Protein AF-A0A843EJ14-F1 (afdb_monomer)

Sequence (172 aa):
MLKVIIDAANVAHFHKEEGSKAKLKNITLAVKALEEEGHDFLIIADASLRHNIDDKETFVRLVNDGIIDEVPVGTIADHYILDLAYEEDAKVLSNDKFRDFMSEFPDINSIRIPFSIQDNELVMGKAKKPKKVKNLLQNICDETLNELERKRWVVYKGQETTKFTPLNVAKQ

Structure (mmCIF, N/CA/C/O backbone):
data_AF-A0A843EJ14-F1
#
_entry.id   AF-A0A843EJ14-F1
#
loop_
_atom_site.group_PDB
_atom_site.id
_atom_site.type_symbol
_atom_site.label_atom_id
_atom_site.label_alt_id
_atom_site.label_comp_id
_atom_site.label_asym_id
_atom_site.label_entity_id
_atom_site.label_seq_id
_atom_site.pdbx_PDB_ins_code
_atom_site.Cartn_x
_atom_site.Cartn_y
_atom_site.Cartn_z
_atom_site.occupancy
_atom_site.B_iso_or_equiv
_atom_site.auth_seq_id
_atom_site.auth_comp_id
_atom_site.auth_asym_id
_atom_site.auth_atom_id
_atom_site.pdbx_PDB_model_num
ATOM 1 N N . MET A 1 1 ? -6.322 -15.044 -7.392 1.00 77.69 1 MET A N 1
ATOM 2 C CA . MET A 1 1 ? -5.561 -14.820 -6.155 1.00 77.69 1 MET A CA 1
ATOM 3 C C . MET A 1 1 ? -4.415 -13.892 -6.500 1.00 77.69 1 MET A C 1
ATOM 5 O O . MET A 1 1 ? -3.704 -14.180 -7.457 1.00 77.69 1 MET A O 1
ATOM 9 N N . LEU A 1 2 ? -4.335 -12.743 -5.838 1.00 89.31 2 LEU A N 1
ATOM 10 C CA . LEU A 1 2 ? -3.263 -11.762 -6.006 1.00 89.31 2 LEU A CA 1
ATOM 11 C C . LEU A 1 2 ? -2.495 -11.676 -4.690 1.00 89.31 2 LEU A C 1
ATOM 13 O O . LEU A 1 2 ? -3.112 -11.842 -3.640 1.00 89.31 2 LEU A O 1
ATOM 17 N N . LYS A 1 3 ? -1.196 -11.381 -4.758 1.00 95.88 3 LYS A N 1
ATOM 18 C CA . LYS A 1 3 ? -0.413 -10.966 -3.595 1.00 95.88 3 LYS A CA 1
ATOM 19 C C . LYS A 1 3 ? -0.486 -9.447 -3.478 1.00 95.88 3 LYS A C 1
ATOM 21 O O . LYS A 1 3 ? -0.262 -8.744 -4.467 1.00 95.88 3 LYS A O 1
ATOM 26 N N . VAL A 1 4 ? -0.840 -8.938 -2.303 1.00 97.50 4 VAL A N 1
ATOM 27 C CA . VAL A 1 4 ? -1.055 -7.508 -2.065 1.00 97.50 4 VAL A CA 1
ATOM 28 C C . VAL A 1 4 ? -0.247 -7.036 -0.863 1.00 97.50 4 VAL A C 1
ATOM 30 O O . VAL A 1 4 ? -0.411 -7.516 0.249 1.00 97.50 4 VAL A O 1
ATOM 33 N N . ILE A 1 5 ? 0.608 -6.049 -1.071 1.00 98.00 5 ILE A N 1
ATOM 34 C CA . ILE A 1 5 ? 1.283 -5.324 -0.004 1.00 98.00 5 ILE A CA 1
ATOM 35 C C . ILE A 1 5 ? 0.379 -4.171 0.424 1.00 98.00 5 ILE A C 1
ATOM 37 O O . ILE A 1 5 ? 0.023 -3.307 -0.381 1.00 98.00 5 ILE A O 1
ATOM 41 N N . ILE A 1 6 ? -0.015 -4.167 1.691 1.00 98.12 6 ILE A N 1
ATOM 42 C CA . ILE A 1 6 ? -0.775 -3.087 2.306 1.00 98.12 6 ILE A CA 1
ATOM 43 C C . ILE A 1 6 ? 0.217 -2.042 2.805 1.00 98.12 6 ILE A C 1
ATOM 45 O O . ILE A 1 6 ? 0.995 -2.309 3.718 1.00 98.1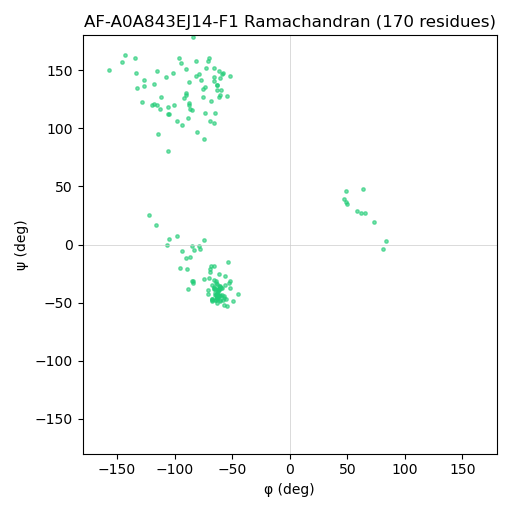2 6 ILE A O 1
ATOM 49 N N . ASP A 1 7 ? 0.147 -0.841 2.235 1.00 97.56 7 ASP A N 1
ATOM 50 C CA . ASP A 1 7 ? 0.827 0.341 2.759 1.00 97.56 7 ASP A CA 1
ATOM 51 C C . ASP A 1 7 ? 0.072 0.822 4.007 1.00 97.56 7 ASP A C 1
ATOM 53 O O . ASP A 1 7 ? -0.911 1.571 3.937 1.00 97.56 7 ASP A O 1
ATOM 57 N N . ALA A 1 8 ? 0.486 0.320 5.171 1.00 96.75 8 ALA A N 1
ATOM 58 C CA . ALA A 1 8 ? -0.234 0.522 6.421 1.00 96.75 8 ALA A CA 1
ATOM 59 C C . ALA A 1 8 ? -0.282 1.999 6.823 1.00 96.75 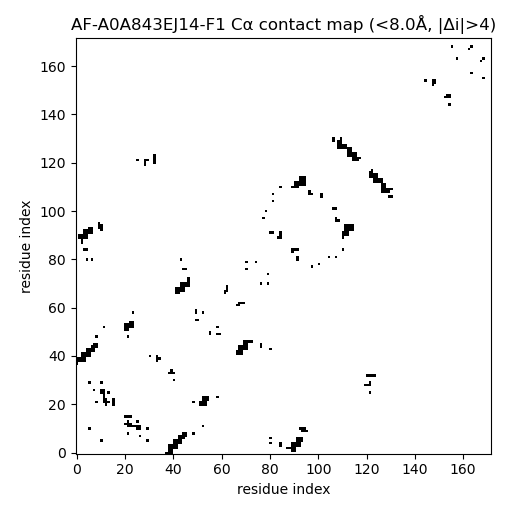8 ALA A C 1
ATOM 61 O O . ALA A 1 8 ? -1.286 2.445 7.380 1.00 96.75 8 ALA A O 1
ATOM 62 N N . ALA A 1 9 ? 0.767 2.770 6.520 1.00 94.69 9 ALA A N 1
ATOM 63 C CA . ALA A 1 9 ? 0.816 4.192 6.834 1.00 94.69 9 ALA A CA 1
ATOM 64 C C . ALA A 1 9 ? -0.207 4.970 5.995 1.00 94.69 9 ALA A C 1
ATOM 66 O O . ALA A 1 9 ? -1.006 5.731 6.551 1.00 94.69 9 ALA A O 1
ATOM 67 N N . ASN A 1 10 ? -0.256 4.733 4.681 1.00 95.69 10 ASN A N 1
ATOM 68 C CA . ASN A 1 10 ? -1.225 5.384 3.802 1.00 95.69 10 ASN A CA 1
ATOM 69 C C . ASN A 1 10 ? -2.670 4.983 4.129 1.00 95.69 10 ASN A C 1
ATOM 71 O O . ASN A 1 10 ? -3.550 5.843 4.229 1.00 95.69 10 ASN A O 1
ATOM 75 N N . VAL A 1 11 ? -2.910 3.690 4.368 1.00 96.88 11 VAL A N 1
ATOM 76 C CA . VAL A 1 11 ? -4.232 3.163 4.732 1.00 96.88 11 VAL A CA 1
ATOM 77 C C . VAL A 1 11 ? -4.704 3.716 6.078 1.00 96.88 11 VAL A C 1
ATOM 79 O O . VAL A 1 11 ? -5.824 4.228 6.185 1.00 96.88 11 VAL A O 1
ATOM 82 N N . ALA A 1 12 ? -3.856 3.693 7.108 1.00 95.81 12 ALA A N 1
ATOM 83 C CA . ALA A 1 12 ? -4.209 4.200 8.433 1.00 95.81 12 ALA A CA 1
ATOM 84 C C . ALA A 1 12 ? -4.444 5.718 8.443 1.00 95.81 12 ALA A C 1
ATOM 86 O O . ALA A 1 12 ? -5.262 6.212 9.222 1.00 95.81 12 ALA A O 1
ATOM 87 N N . HIS A 1 13 ? -3.761 6.472 7.580 1.00 94.25 13 HIS A N 1
ATOM 88 C CA . HIS A 1 13 ? -3.957 7.915 7.445 1.00 94.25 13 HIS A CA 1
ATOM 89 C C . HIS A 1 13 ? -5.130 8.310 6.535 1.00 94.25 13 HIS A C 1
ATOM 91 O O . HIS A 1 13 ? -5.462 9.495 6.458 1.00 94.25 13 HIS A O 1
ATOM 97 N N . PHE A 1 14 ? -5.803 7.363 5.882 1.00 93.38 14 PHE A N 1
ATOM 98 C CA . PHE A 1 14 ? -6.936 7.678 5.019 1.00 93.38 14 PHE A CA 1
ATOM 99 C C . PHE A 1 14 ? -8.113 8.300 5.792 1.00 93.38 14 PHE A C 1
ATOM 101 O O . PHE A 1 14 ? -8.527 7.794 6.838 1.00 93.38 14 PHE A O 1
ATOM 108 N N . HIS A 1 15 ? -8.668 9.400 5.263 1.00 84.31 15 HIS A N 1
ATOM 109 C CA . HIS A 1 15 ? -9.759 10.172 5.887 1.00 84.31 15 HIS A CA 1
ATOM 110 C C . HIS A 1 15 ? -9.499 10.534 7.364 1.00 84.31 15 HIS A C 1
ATOM 112 O O . HIS A 1 15 ? -10.418 10.556 8.194 1.00 84.31 15 HIS A O 1
ATOM 118 N N . LYS A 1 16 ? -8.237 10.795 7.721 1.00 79.19 16 LYS A N 1
ATOM 119 C CA . LYS A 1 16 ? -7.920 11.421 9.003 1.00 79.19 16 LYS A CA 1
ATOM 120 C C . LYS A 1 16 ? -8.179 12.927 8.933 1.00 79.19 16 LYS A C 1
ATOM 122 O O . LYS A 1 16 ? -7.982 13.539 7.883 1.00 79.19 16 LYS A O 1
ATOM 127 N N . GLU A 1 17 ? -8.599 13.513 10.048 1.00 75.12 17 GLU A N 1
ATOM 128 C CA . GLU A 1 17 ? -8.619 14.969 10.185 1.00 75.12 17 GLU A CA 1
ATOM 129 C C . GLU A 1 17 ? -7.177 15.471 10.333 1.00 75.12 17 GLU A C 1
ATOM 131 O O . GLU A 1 17 ? -6.285 14.750 10.794 1.00 75.12 17 GLU A O 1
ATOM 136 N N . GLU A 1 18 ? -6.914 16.704 9.909 1.00 72.12 18 GLU A N 1
ATOM 137 C CA . GLU A 1 18 ? -5.582 17.285 10.043 1.00 72.12 18 GLU A CA 1
ATOM 138 C C . GLU A 1 18 ? -5.191 17.363 11.529 1.00 72.12 18 GLU A C 1
ATOM 140 O O . GLU A 1 18 ? -5.949 17.843 12.367 1.00 72.12 18 GLU A O 1
ATOM 145 N N . GLY A 1 19 ? -4.025 16.810 11.875 1.00 70.38 19 GLY A N 1
ATOM 146 C CA . GLY A 1 19 ? -3.576 16.683 13.266 1.00 70.38 19 GLY A CA 1
ATOM 147 C C . GLY A 1 19 ? -4.156 15.494 14.047 1.00 70.38 19 GLY A C 1
ATOM 148 O O . GLY A 1 19 ? -3.718 15.257 15.173 1.00 70.38 19 GLY A O 1
ATOM 149 N N . SER A 1 20 ? -5.076 14.701 13.478 1.00 82.81 20 SER A N 1
ATOM 150 C CA . SER A 1 20 ? -5.577 13.494 14.143 1.00 82.81 20 SER A CA 1
ATOM 151 C C . SER A 1 20 ? -4.632 12.300 13.971 1.00 82.81 20 SER A C 1
ATOM 153 O O . SER A 1 20 ? -3.836 12.214 13.027 1.00 82.81 20 SER A O 1
ATOM 155 N N . LYS A 1 21 ? -4.749 11.333 14.885 1.00 89.31 21 LYS A N 1
ATOM 156 C CA . LYS A 1 21 ? -4.021 10.063 14.804 1.00 89.31 21 LYS A CA 1
ATOM 157 C C . LYS A 1 21 ? -4.483 9.231 13.600 1.00 89.31 21 LYS A C 1
ATOM 159 O O . LYS A 1 21 ? -5.620 9.362 13.141 1.00 89.31 21 LYS A O 1
ATOM 164 N N . ALA A 1 22 ? -3.581 8.398 13.090 1.00 93.81 22 ALA A N 1
ATOM 165 C CA . ALA A 1 22 ? -3.885 7.325 12.152 1.00 93.81 22 ALA A CA 1
ATOM 166 C C . ALA A 1 22 ? -4.851 6.327 12.803 1.00 93.81 22 ALA A C 1
ATOM 168 O O . ALA A 1 22 ? -4.816 6.152 14.021 1.00 93.81 22 ALA A O 1
ATOM 169 N N . LYS A 1 23 ? -5.701 5.685 12.003 1.00 95.12 23 LYS A N 1
ATOM 170 C CA . LYS A 1 23 ? -6.743 4.779 12.490 1.00 95.12 23 LYS A CA 1
ATOM 171 C C . LYS A 1 23 ? -6.356 3.337 12.207 1.00 95.12 23 LYS A C 1
ATOM 173 O O . LYS A 1 23 ? -6.390 2.917 11.049 1.00 95.12 23 LYS A O 1
ATOM 178 N N . LEU A 1 24 ? -6.073 2.559 13.252 1.00 95.56 24 LEU A N 1
ATOM 179 C CA . LEU A 1 24 ? -5.817 1.119 13.125 1.00 95.56 24 LEU A CA 1
ATOM 180 C C . LEU A 1 24 ? -6.986 0.400 12.440 1.00 95.56 24 LEU A C 1
ATOM 182 O O . LEU A 1 24 ? -6.786 -0.487 11.614 1.00 95.56 24 LEU A O 1
ATOM 186 N N . LYS A 1 25 ? -8.212 0.864 12.707 1.00 96.06 25 LYS A N 1
ATOM 187 C CA . LYS A 1 25 ? -9.438 0.360 12.082 1.00 96.06 25 LYS A CA 1
ATOM 188 C C . LYS A 1 25 ? -9.364 0.324 10.552 1.00 96.06 25 LYS A C 1
ATOM 190 O O . LYS A 1 25 ? -9.877 -0.615 9.957 1.00 96.06 25 LYS A O 1
ATOM 195 N N . ASN A 1 26 ? -8.727 1.304 9.908 1.00 96.69 26 ASN A N 1
ATOM 196 C CA . ASN A 1 26 ? -8.620 1.320 8.448 1.00 96.69 26 ASN A CA 1
ATOM 197 C C . ASN A 1 26 ? -7.761 0.157 7.927 1.00 96.69 26 ASN A C 1
ATOM 199 O O . ASN A 1 26 ? -8.092 -0.417 6.894 1.00 96.69 26 ASN A O 1
ATOM 203 N N . ILE A 1 27 ? -6.698 -0.217 8.651 1.00 97.06 27 ILE A N 1
ATOM 204 C CA . ILE A 1 27 ? -5.866 -1.383 8.314 1.00 97.06 27 ILE A CA 1
ATOM 205 C C . ILE A 1 27 ? -6.712 -2.655 8.429 1.00 97.06 27 ILE A C 1
ATOM 207 O O . ILE A 1 27 ? -6.703 -3.484 7.526 1.00 97.06 27 ILE A O 1
ATOM 211 N N . THR A 1 28 ? -7.519 -2.780 9.485 1.00 96.94 28 THR A N 1
ATOM 212 C CA . THR A 1 28 ? -8.442 -3.915 9.648 1.00 96.94 28 THR A CA 1
ATOM 213 C C . THR A 1 28 ? -9.472 -3.996 8.519 1.00 96.94 28 THR A C 1
ATOM 215 O O . THR A 1 28 ? -9.789 -5.089 8.061 1.00 96.94 28 THR A O 1
ATOM 218 N N . LEU A 1 29 ? -9.981 -2.857 8.036 1.00 97.69 29 LEU A N 1
ATOM 219 C CA . LEU A 1 29 ? -10.886 -2.832 6.882 1.00 97.69 29 LEU A CA 1
ATOM 220 C C . LEU A 1 29 ? -10.190 -3.282 5.592 1.00 97.69 29 LEU A C 1
ATOM 222 O O . LEU A 1 29 ? -10.810 -3.978 4.794 1.00 97.69 29 LEU A O 1
ATOM 226 N N . ALA A 1 30 ? -8.917 -2.921 5.401 1.00 97.50 30 ALA A N 1
ATOM 227 C CA . ALA A 1 30 ? -8.123 -3.397 4.269 1.00 97.50 30 ALA A CA 1
ATOM 228 C C . ALA A 1 30 ? -7.929 -4.917 4.303 1.00 97.50 30 ALA A C 1
ATOM 230 O O . ALA A 1 30 ? -8.152 -5.580 3.294 1.00 97.50 30 ALA A O 1
ATOM 231 N N . VAL A 1 31 ? -7.568 -5.457 5.471 1.00 97.44 31 VAL A N 1
ATOM 232 C CA . VAL A 1 31 ? -7.429 -6.903 5.692 1.00 97.44 31 VAL A CA 1
ATOM 233 C C . VAL A 1 31 ? -8.734 -7.621 5.370 1.00 97.44 31 VAL A C 1
ATOM 235 O O . VAL A 1 31 ? -8.738 -8.513 4.531 1.00 97.44 31 VAL A O 1
ATOM 238 N N . LYS A 1 32 ? -9.854 -7.165 5.946 1.00 97.25 32 LYS A N 1
ATOM 239 C CA . LYS A 1 32 ? -11.175 -7.756 5.702 1.00 97.25 32 LYS A CA 1
ATOM 240 C C . LYS A 1 32 ? -11.513 -7.792 4.204 1.00 97.25 32 LYS A C 1
ATOM 242 O O . LYS A 1 32 ? -11.925 -8.830 3.703 1.00 97.25 32 LYS A O 1
ATOM 247 N N . ALA A 1 33 ? -11.305 -6.685 3.489 1.00 96.88 33 ALA A N 1
ATOM 248 C CA . ALA A 1 33 ? -11.591 -6.610 2.055 1.00 96.88 33 ALA A CA 1
ATOM 249 C C . ALA A 1 33 ? -10.732 -7.589 1.231 1.00 96.88 33 ALA A C 1
ATOM 251 O O . ALA A 1 33 ? -11.227 -8.225 0.304 1.00 96.88 33 ALA A O 1
ATOM 252 N N . LEU A 1 34 ? -9.450 -7.739 1.576 1.00 96.44 34 LEU A N 1
ATOM 253 C CA . LEU A 1 34 ? -8.546 -8.670 0.894 1.00 96.44 34 LEU A CA 1
ATOM 254 C C . LEU A 1 34 ? -8.880 -10.135 1.200 1.00 96.44 34 LEU A C 1
ATOM 256 O O . LEU A 1 34 ? -8.842 -10.965 0.292 1.00 96.44 34 LEU A O 1
ATOM 260 N N . GLU A 1 35 ? -9.255 -10.449 2.442 1.00 96.06 35 GLU A N 1
ATOM 261 C CA . GLU A 1 35 ? -9.714 -11.784 2.840 1.00 96.06 35 GLU A CA 1
ATOM 262 C C . GLU A 1 35 ? -11.013 -12.174 2.119 1.00 96.06 35 GLU A C 1
ATOM 264 O O . GLU A 1 35 ? -11.114 -13.280 1.587 1.00 96.06 35 GLU A O 1
ATOM 269 N N . GLU A 1 36 ? -11.988 -11.262 2.041 1.00 95.31 36 GLU A N 1
ATOM 270 C CA . GLU A 1 36 ? -13.270 -11.489 1.356 1.00 95.31 36 GLU A CA 1
ATOM 271 C C . GLU A 1 36 ? -13.103 -11.720 -0.155 1.00 95.31 36 GLU A C 1
ATOM 273 O O . GLU A 1 36 ? -13.827 -12.525 -0.745 1.00 95.31 36 GLU A O 1
ATOM 278 N N . GLU A 1 37 ? -12.119 -11.072 -0.785 1.00 93.56 37 GLU A N 1
ATOM 279 C CA . GLU A 1 37 ? -11.768 -11.282 -2.197 1.00 93.56 37 GLU A CA 1
ATOM 280 C C . GLU A 1 37 ? -10.801 -12.466 -2.427 1.00 93.56 37 GLU A C 1
ATOM 282 O O . GLU A 1 37 ? -10.461 -12.791 -3.574 1.00 93.56 37 GLU A O 1
ATOM 287 N N . GLY A 1 38 ? -10.367 -13.147 -1.360 1.00 95.56 38 GLY A N 1
ATOM 288 C CA . GLY A 1 38 ? -9.460 -14.294 -1.425 1.00 95.56 38 GLY A CA 1
ATOM 289 C C . GLY A 1 38 ? -8.087 -13.919 -1.987 1.00 95.56 38 GLY A C 1
ATOM 290 O O . GLY A 1 38 ? -7.605 -14.533 -2.947 1.00 95.56 38 GLY A O 1
ATOM 291 N N . HIS A 1 39 ? -7.503 -12.835 -1.481 1.00 95.12 39 HIS A N 1
ATOM 292 C CA . HIS A 1 39 ? -6.166 -12.362 -1.836 1.00 95.12 39 HIS A CA 1
ATOM 293 C C . HIS A 1 39 ? -5.181 -12.614 -0.694 1.00 95.12 39 HIS A C 1
ATOM 295 O O . HIS A 1 39 ? -5.530 -12.476 0.475 1.00 95.12 39 HIS A O 1
ATOM 301 N N . ASP A 1 40 ? -3.941 -12.946 -1.049 1.00 96.06 40 ASP A N 1
ATOM 302 C CA . ASP A 1 40 ? -2.846 -13.033 -0.087 1.00 96.06 40 ASP A CA 1
ATOM 303 C C . ASP A 1 40 ? -2.306 -11.630 0.165 1.00 96.06 40 ASP A C 1
ATOM 305 O O . ASP A 1 40 ? -2.234 -10.813 -0.761 1.00 96.06 40 ASP A O 1
ATOM 309 N N . PHE A 1 41 ? -1.884 -11.335 1.393 1.00 97.12 41 PHE A N 1
ATOM 310 C CA . PHE A 1 41 ? -1.377 -10.008 1.706 1.00 97.12 41 PHE A CA 1
ATOM 311 C C . PHE A 1 41 ? -0.254 -9.983 2.738 1.00 97.12 41 PHE A C 1
ATOM 313 O O . PHE A 1 41 ? -0.096 -10.892 3.547 1.00 97.12 41 PHE A O 1
ATOM 320 N N . LEU A 1 42 ? 0.521 -8.902 2.679 1.00 97.12 42 LEU A N 1
ATOM 321 C CA . LEU A 1 42 ? 1.553 -8.523 3.641 1.00 97.12 42 LEU A CA 1
ATOM 322 C C . LEU A 1 42 ? 1.266 -7.099 4.102 1.00 97.12 42 LEU A C 1
ATOM 324 O O . LEU A 1 42 ? 0.942 -6.243 3.279 1.00 97.12 42 LEU A O 1
ATOM 328 N N . ILE A 1 43 ? 1.376 -6.831 5.399 1.00 97.88 43 ILE A N 1
ATOM 329 C CA . ILE A 1 43 ? 1.120 -5.501 5.953 1.00 97.88 43 ILE A CA 1
ATOM 330 C C . ILE A 1 43 ? 2.457 -4.857 6.282 1.00 97.88 43 ILE A C 1
ATOM 332 O O . ILE A 1 43 ? 3.135 -5.309 7.198 1.00 97.88 43 ILE A O 1
ATOM 336 N N . ILE A 1 44 ? 2.815 -3.799 5.554 1.00 97.75 44 ILE A N 1
ATOM 337 C CA . ILE A 1 44 ? 4.085 -3.095 5.739 1.00 97.75 44 ILE A CA 1
ATOM 338 C C . ILE A 1 44 ? 3.818 -1.706 6.311 1.00 97.75 44 ILE A C 1
ATOM 340 O O . ILE A 1 44 ? 3.030 -0.933 5.761 1.00 97.75 44 ILE A O 1
ATOM 344 N N . ALA A 1 45 ? 4.476 -1.380 7.420 1.00 95.62 45 ALA A N 1
ATOM 345 C CA . ALA A 1 45 ? 4.340 -0.106 8.108 1.00 95.62 45 ALA A CA 1
ATOM 346 C C . ALA A 1 45 ? 5.653 0.682 8.144 1.00 95.62 45 ALA A C 1
ATOM 348 O O . ALA A 1 45 ? 6.718 0.153 8.461 1.00 95.62 45 ALA A O 1
ATOM 349 N N . ASP A 1 46 ? 5.557 1.990 7.908 1.00 93.75 46 ASP A N 1
ATOM 350 C CA . ASP A 1 46 ? 6.621 2.926 8.265 1.00 93.75 46 ASP A CA 1
ATOM 351 C C . ASP A 1 46 ? 6.819 2.924 9.795 1.00 93.75 46 ASP A C 1
ATOM 353 O O . ASP A 1 46 ? 5.845 2.961 10.556 1.00 93.75 46 ASP A O 1
ATOM 357 N N . ALA A 1 47 ? 8.072 2.923 10.259 1.00 88.12 47 ALA A N 1
ATOM 358 C CA . ALA A 1 47 ? 8.409 2.910 11.686 1.00 88.12 47 ALA A CA 1
ATOM 359 C C . ALA A 1 47 ? 7.779 4.080 12.479 1.00 88.12 47 ALA A C 1
ATOM 361 O O . ALA A 1 47 ? 7.497 3.969 13.676 1.00 88.12 47 ALA A O 1
ATOM 362 N N . SER A 1 48 ? 7.516 5.211 11.821 1.00 89.94 48 SER A N 1
ATOM 363 C CA . SER A 1 48 ? 6.860 6.379 12.411 1.00 89.94 48 SER A CA 1
ATOM 364 C C . SER A 1 48 ? 5.377 6.153 12.729 1.00 89.94 48 SER A C 1
ATOM 366 O O . SER A 1 48 ? 4.845 6.809 13.635 1.00 89.94 48 SER A O 1
ATOM 368 N N . LEU A 1 49 ? 4.705 5.203 12.062 1.00 91.94 49 LEU A N 1
ATOM 369 C CA . LEU A 1 49 ? 3.278 4.925 12.259 1.00 91.94 49 LEU A CA 1
ATOM 370 C C . LEU A 1 49 ? 2.977 4.522 13.707 1.00 91.94 49 LEU A C 1
ATOM 372 O O . LEU A 1 49 ? 1.988 4.978 14.287 1.00 91.94 49 LEU A O 1
ATOM 376 N N . ARG A 1 50 ? 3.889 3.769 14.333 1.00 91.44 50 ARG A N 1
ATOM 377 C CA . ARG A 1 50 ? 3.825 3.343 15.741 1.00 91.44 50 ARG A CA 1
ATOM 378 C C . ARG A 1 50 ? 3.588 4.498 16.720 1.00 91.44 50 ARG A C 1
ATOM 380 O O . ARG A 1 50 ? 2.996 4.309 17.784 1.00 91.44 50 ARG A O 1
ATOM 387 N N . HIS A 1 51 ? 4.083 5.692 16.404 1.00 89.50 51 HIS A N 1
ATOM 388 C CA . HIS A 1 51 ? 3.967 6.865 17.271 1.00 89.50 51 HIS A CA 1
ATOM 389 C C . HIS A 1 51 ? 2.689 7.670 17.024 1.00 89.50 51 HIS A C 1
ATOM 391 O O . HIS A 1 51 ? 2.241 8.387 17.919 1.00 89.50 51 HIS A O 1
ATOM 397 N N . ASN A 1 52 ? 2.088 7.519 15.845 1.00 90.75 52 ASN A N 1
ATOM 398 C CA . ASN A 1 52 ? 1.017 8.375 15.346 1.00 90.75 52 ASN A CA 1
ATOM 399 C C . ASN A 1 52 ? -0.315 7.639 15.143 1.00 90.75 52 ASN A C 1
ATOM 401 O O . ASN A 1 52 ? -1.192 8.173 14.468 1.00 90.75 52 ASN A O 1
ATOM 4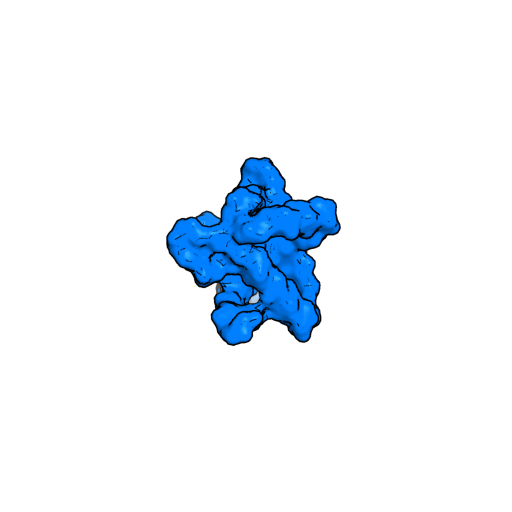05 N N . ILE A 1 53 ? -0.491 6.453 15.729 1.00 94.50 53 ILE A N 1
ATOM 406 C CA . ILE A 1 53 ? -1.709 5.636 15.627 1.00 94.50 53 ILE A CA 1
ATOM 407 C C . ILE A 1 53 ? -2.604 5.746 16.875 1.00 94.50 53 ILE A C 1
ATOM 409 O O . ILE A 1 53 ? -2.121 5.987 17.988 1.00 94.50 53 ILE A O 1
ATOM 413 N N . ASP A 1 54 ? -3.920 5.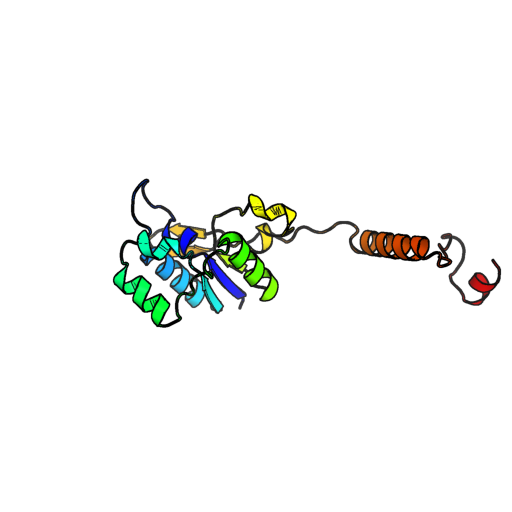638 16.681 1.00 94.44 54 ASP A N 1
ATOM 414 C CA . ASP A 1 54 ? -4.955 5.756 17.714 1.00 94.44 54 ASP A CA 1
ATOM 415 C C . ASP A 1 54 ? -4.863 4.659 18.781 1.00 94.44 54 ASP A C 1
ATOM 417 O O . ASP A 1 54 ? -4.781 4.986 19.967 1.00 94.44 54 ASP A O 1
ATOM 421 N N . ASP A 1 55 ? -4.784 3.398 18.359 1.00 94.44 55 ASP A N 1
ATOM 422 C CA . ASP A 1 55 ? -4.596 2.223 19.213 1.00 94.44 55 ASP A CA 1
ATOM 423 C C . ASP A 1 55 ? -3.164 1.676 19.099 1.00 94.44 55 ASP A C 1
ATOM 425 O O . ASP A 1 55 ? -2.858 0.724 18.374 1.00 94.44 55 ASP A O 1
ATOM 429 N N . LYS A 1 56 ? -2.255 2.326 19.829 1.00 95.31 56 LYS A N 1
ATOM 430 C CA . LYS A 1 56 ? -0.830 1.979 19.838 1.00 95.31 56 LYS A CA 1
ATOM 431 C C . LYS A 1 56 ? -0.556 0.602 20.439 1.00 95.31 56 LYS A C 1
ATOM 433 O O . LYS A 1 56 ? 0.352 -0.083 19.978 1.00 95.31 56 LYS A O 1
ATOM 438 N N . GLU A 1 57 ? -1.282 0.220 21.485 1.00 95.75 57 GLU A N 1
ATOM 439 C CA . GLU A 1 57 ? -1.026 -1.034 22.197 1.00 95.75 57 GLU A CA 1
ATOM 440 C C . GLU A 1 57 ? -1.344 -2.234 21.305 1.00 95.75 57 GLU A C 1
ATOM 442 O O . GLU A 1 57 ? -0.506 -3.123 21.146 1.00 95.75 57 GLU A O 1
ATOM 447 N N . THR A 1 58 ? -2.503 -2.211 20.641 1.00 95.88 58 THR A N 1
ATOM 448 C CA . THR A 1 58 ? -2.858 -3.246 19.669 1.00 95.88 58 THR A CA 1
ATOM 449 C C . THR A 1 58 ? -1.893 -3.247 18.488 1.00 95.88 58 THR A C 1
ATOM 451 O O . THR A 1 58 ? -1.441 -4.319 18.096 1.00 95.88 58 THR A O 1
ATOM 454 N N . PHE A 1 59 ? -1.518 -2.082 17.949 1.00 96.12 59 PHE A N 1
ATOM 455 C CA . PHE A 1 59 ? -0.560 -2.015 16.841 1.00 96.12 59 PHE A CA 1
ATOM 456 C C . PHE A 1 59 ? 0.789 -2.658 17.198 1.00 96.12 59 PHE A C 1
ATOM 458 O O . PHE A 1 59 ? 1.290 -3.490 16.450 1.00 96.12 59 PHE A O 1
ATOM 465 N N . VAL A 1 60 ? 1.357 -2.329 18.363 1.00 95.50 60 VAL A N 1
ATOM 466 C CA . VAL A 1 60 ? 2.633 -2.910 18.815 1.00 95.50 60 VAL A CA 1
ATOM 467 C C . VAL A 1 60 ? 2.522 -4.422 19.001 1.00 95.50 60 VAL A C 1
ATOM 469 O O . VAL A 1 60 ? 3.452 -5.140 18.647 1.00 95.50 60 VAL A O 1
ATOM 472 N N . ARG A 1 61 ? 1.391 -4.921 19.515 1.00 96.62 61 ARG A N 1
ATOM 473 C CA . ARG A 1 61 ? 1.144 -6.365 19.596 1.00 96.62 61 ARG A CA 1
ATOM 474 C C . ARG A 1 61 ? 1.149 -7.010 18.208 1.00 96.62 61 ARG A C 1
ATOM 476 O O . ARG A 1 61 ? 1.862 -7.981 18.021 1.00 96.62 61 ARG A O 1
ATOM 483 N N . LEU A 1 62 ? 0.442 -6.433 17.233 1.00 96.62 62 LEU A N 1
ATOM 484 C CA . LEU A 1 62 ? 0.409 -6.950 15.858 1.00 96.62 62 LEU A CA 1
ATOM 485 C C . LEU A 1 62 ? 1.797 -6.971 15.201 1.00 96.62 62 LEU A C 1
ATOM 487 O O . LEU A 1 62 ? 2.097 -7.898 14.455 1.00 96.62 62 LEU A O 1
ATOM 491 N N . VAL A 1 63 ? 2.647 -5.984 15.498 1.00 95.75 63 VAL A N 1
ATOM 492 C CA . VAL A 1 63 ? 4.043 -5.982 15.038 1.00 95.75 63 VAL A CA 1
ATOM 493 C C . VAL A 1 63 ? 4.850 -7.097 15.708 1.00 95.75 63 VAL A C 1
ATOM 495 O O . VAL A 1 63 ? 5.537 -7.855 15.034 1.00 95.75 63 VAL A O 1
ATOM 498 N N . ASN A 1 64 ? 4.742 -7.246 17.031 1.00 95.94 64 ASN A N 1
ATOM 499 C CA . ASN A 1 64 ? 5.459 -8.294 17.766 1.00 95.94 64 ASN A CA 1
ATOM 500 C C . ASN A 1 64 ? 5.017 -9.712 17.373 1.00 95.94 64 ASN A C 1
ATOM 502 O O . ASN A 1 64 ? 5.829 -10.633 17.406 1.00 95.94 64 ASN A O 1
ATOM 506 N N . ASP A 1 65 ? 3.748 -9.875 17.001 1.00 96.38 65 ASP A N 1
ATOM 507 C CA . ASP A 1 65 ? 3.178 -11.139 16.535 1.00 96.38 65 ASP A CA 1
ATOM 508 C C . ASP A 1 65 ? 3.550 -11.444 15.066 1.00 96.38 65 ASP A C 1
ATOM 510 O O . ASP A 1 65 ? 3.198 -12.507 14.557 1.00 96.38 65 ASP A O 1
ATOM 514 N N . GLY A 1 66 ? 4.253 -10.533 14.375 1.00 94.62 66 GLY A N 1
ATOM 515 C CA . GLY A 1 66 ? 4.653 -10.689 12.970 1.00 94.62 66 GLY A CA 1
ATOM 516 C C . GLY A 1 66 ? 3.501 -10.541 11.972 1.00 94.62 66 GLY A C 1
ATOM 517 O O . GLY A 1 66 ? 3.589 -11.030 10.851 1.00 94.62 66 GLY A O 1
ATOM 518 N N . ILE A 1 67 ? 2.395 -9.913 12.381 1.00 96.06 67 ILE A N 1
ATOM 519 C CA . ILE A 1 67 ? 1.238 -9.641 11.510 1.00 96.06 67 ILE A CA 1
ATOM 520 C C . ILE A 1 67 ? 1.463 -8.353 10.704 1.00 96.06 67 ILE A C 1
ATOM 522 O O . ILE A 1 67 ? 0.987 -8.232 9.576 1.00 96.06 67 ILE A O 1
ATOM 526 N N . ILE A 1 68 ? 2.163 -7.380 11.294 1.00 97.00 68 ILE A N 1
ATOM 527 C CA . ILE A 1 68 ? 2.579 -6.136 10.641 1.00 97.00 68 ILE A CA 1
ATOM 528 C C . ILE A 1 68 ? 4.101 -6.072 10.661 1.00 97.00 68 ILE A C 1
ATOM 530 O O . ILE A 1 68 ? 4.696 -6.012 11.736 1.00 97.00 68 ILE A O 1
ATOM 534 N N . ASP A 1 69 ? 4.716 -6.006 9.488 1.00 96.56 69 ASP A N 1
ATOM 535 C CA . ASP A 1 69 ? 6.155 -5.816 9.369 1.00 96.56 69 ASP A CA 1
ATOM 536 C C . ASP A 1 69 ? 6.475 -4.322 9.310 1.00 96.56 69 ASP A C 1
ATOM 538 O O . ASP A 1 69 ? 5.894 -3.558 8.536 1.00 96.56 69 ASP A O 1
ATOM 542 N N . GLU A 1 70 ? 7.417 -3.884 10.140 1.00 95.19 70 GLU A N 1
ATOM 543 C CA . GLU A 1 70 ? 7.959 -2.532 10.048 1.00 95.19 70 GLU A CA 1
ATOM 544 C C . GLU A 1 70 ? 9.132 -2.494 9.072 1.00 95.19 70 GLU A C 1
ATOM 546 O O . GLU A 1 70 ? 9.994 -3.376 9.070 1.00 95.19 70 GLU A O 1
ATOM 551 N N . VAL A 1 71 ? 9.194 -1.431 8.270 1.00 94.94 71 VAL A N 1
ATOM 552 C CA . VAL A 1 71 ? 10.336 -1.205 7.382 1.00 94.94 71 VAL A CA 1
ATOM 553 C C . VAL A 1 71 ? 11.634 -1.059 8.192 1.00 94.94 71 VAL A C 1
ATOM 555 O O . VAL A 1 71 ? 11.623 -0.462 9.278 1.00 94.94 71 VAL A O 1
ATOM 558 N N . PRO A 1 72 ? 12.778 -1.565 7.692 1.00 90.81 72 PRO A N 1
ATOM 559 C CA . PRO A 1 72 ? 14.041 -1.459 8.410 1.00 90.81 72 PRO A CA 1
ATOM 560 C C . PRO A 1 72 ? 14.437 -0.004 8.688 1.00 90.81 72 PRO A C 1
ATOM 562 O O . PRO A 1 72 ? 14.205 0.900 7.882 1.00 90.81 72 PRO A O 1
ATOM 565 N N . VAL A 1 73 ? 15.096 0.237 9.822 1.00 88.00 73 VAL A N 1
ATOM 566 C CA . VAL A 1 73 ? 15.532 1.588 10.203 1.00 88.00 73 VAL A CA 1
ATOM 567 C C . VAL A 1 73 ? 16.475 2.167 9.144 1.00 88.00 73 VAL A C 1
ATOM 569 O O . VAL A 1 73 ? 17.427 1.515 8.723 1.00 88.00 73 VAL A O 1
ATOM 572 N N . GLY A 1 74 ? 16.230 3.419 8.750 1.00 87.31 74 GLY A N 1
ATOM 573 C CA . GLY A 1 74 ? 17.041 4.124 7.753 1.00 87.31 74 GLY A CA 1
ATOM 574 C C . GLY A 1 74 ? 16.655 3.829 6.302 1.00 87.31 74 GLY A C 1
ATOM 575 O O . GLY A 1 74 ? 17.300 4.359 5.400 1.00 87.31 74 GLY A O 1
ATOM 576 N N . THR A 1 75 ? 15.612 3.028 6.069 1.00 90.25 75 THR A N 1
ATOM 577 C CA . THR A 1 75 ? 15.021 2.836 4.738 1.00 90.25 75 THR A CA 1
ATOM 578 C C . THR A 1 75 ? 13.911 3.850 4.481 1.00 90.25 75 THR A C 1
ATOM 580 O O . THR A 1 75 ? 13.257 4.334 5.407 1.00 90.25 75 THR A O 1
ATOM 583 N N . ILE A 1 76 ? 13.713 4.198 3.210 1.00 93.56 76 ILE A N 1
ATOM 584 C CA . ILE A 1 76 ? 12.577 5.013 2.785 1.00 93.56 76 ILE A CA 1
ATOM 585 C C . ILE A 1 76 ? 11.401 4.059 2.567 1.00 93.56 76 ILE A C 1
ATOM 587 O O . ILE A 1 76 ? 11.479 3.197 1.695 1.00 93.56 76 ILE A O 1
ATOM 591 N N . ALA A 1 77 ? 10.333 4.200 3.357 1.00 93.56 77 ALA A N 1
ATOM 592 C CA . ALA A 1 77 ? 9.233 3.233 3.387 1.00 93.56 77 ALA A CA 1
ATOM 593 C C . ALA A 1 77 ? 8.588 3.013 2.011 1.00 93.56 77 ALA A C 1
ATOM 595 O O . ALA A 1 77 ? 8.424 1.872 1.587 1.00 93.56 77 ALA A O 1
ATOM 596 N N . ASP A 1 78 ? 8.297 4.097 1.289 1.00 94.81 78 ASP A N 1
ATOM 597 C CA . ASP A 1 78 ? 7.736 4.042 -0.063 1.00 94.81 78 ASP A CA 1
ATOM 598 C C . ASP A 1 78 ? 8.618 3.238 -1.026 1.00 94.81 78 ASP A C 1
ATOM 600 O O . ASP A 1 78 ? 8.114 2.418 -1.789 1.00 94.81 78 ASP A O 1
ATOM 604 N N . HIS A 1 79 ? 9.935 3.456 -0.981 1.00 95.69 79 HIS A N 1
ATOM 605 C CA . HIS A 1 79 ? 10.898 2.748 -1.825 1.00 95.69 79 HIS A CA 1
ATOM 606 C C . HIS A 1 79 ? 10.931 1.256 -1.483 1.00 95.69 79 HIS A C 1
ATOM 608 O O . HIS A 1 79 ? 10.749 0.431 -2.371 1.00 95.69 79 HIS A O 1
ATOM 614 N N . TYR A 1 80 ? 11.016 0.918 -0.192 1.00 96.25 80 TYR A N 1
ATOM 615 C CA . TYR A 1 80 ? 11.003 -0.466 0.289 1.00 96.25 80 TYR A CA 1
ATOM 616 C C . TYR A 1 80 ? 9.725 -1.224 -0.108 1.00 96.25 80 TYR A C 1
ATOM 618 O O . TYR A 1 80 ? 9.788 -2.369 -0.549 1.00 96.25 80 TYR A O 1
ATOM 626 N N . ILE A 1 81 ? 8.556 -0.584 0.018 1.00 96.19 81 ILE A N 1
ATOM 627 C CA . ILE A 1 81 ? 7.266 -1.168 -0.381 1.00 96.19 81 ILE A CA 1
ATOM 628 C C . ILE A 1 81 ? 7.236 -1.443 -1.888 1.00 96.19 81 ILE A C 1
ATOM 630 O O . ILE A 1 81 ? 6.732 -2.486 -2.309 1.00 96.19 81 ILE A O 1
ATOM 634 N N . LEU A 1 82 ? 7.742 -0.511 -2.701 1.00 95.75 82 LEU A N 1
ATOM 635 C CA . LEU A 1 82 ? 7.796 -0.675 -4.151 1.00 95.75 82 LEU A CA 1
ATOM 636 C C . LEU A 1 82 ? 8.765 -1.785 -4.546 1.00 95.75 82 LEU A C 1
ATOM 638 O O . LEU A 1 82 ? 8.363 -2.659 -5.308 1.00 95.75 82 LEU A O 1
ATOM 642 N N . ASP A 1 83 ? 9.979 -1.793 -4.001 1.00 95.62 83 ASP A N 1
ATOM 643 C CA . ASP A 1 83 ? 10.970 -2.845 -4.242 1.00 95.62 83 ASP A CA 1
ATOM 644 C C . ASP A 1 83 ? 10.394 -4.225 -3.928 1.00 95.62 83 ASP A C 1
ATOM 646 O O . ASP A 1 83 ? 10.343 -5.088 -4.806 1.00 95.62 83 ASP A O 1
ATOM 650 N N . LEU A 1 84 ? 9.840 -4.402 -2.724 1.00 95.44 84 LEU A N 1
ATOM 651 C CA . LEU A 1 84 ? 9.232 -5.665 -2.316 1.00 95.44 84 LEU A CA 1
ATOM 652 C C . LEU A 1 84 ? 8.064 -6.059 -3.233 1.00 95.44 84 LEU A C 1
ATOM 654 O O . LEU A 1 84 ? 7.885 -7.235 -3.548 1.00 95.44 84 LEU A O 1
ATOM 658 N N . ALA A 1 85 ? 7.274 -5.089 -3.707 1.00 95.00 85 ALA A N 1
ATOM 659 C CA . ALA A 1 85 ? 6.196 -5.359 -4.654 1.00 95.00 85 ALA A CA 1
ATOM 660 C C . ALA A 1 85 ? 6.713 -5.869 -6.004 1.00 95.00 85 ALA A C 1
ATOM 662 O O . ALA A 1 85 ? 6.089 -6.748 -6.597 1.00 95.00 85 ALA A O 1
ATOM 663 N N . TYR A 1 86 ? 7.832 -5.334 -6.496 1.00 92.44 86 TYR A N 1
ATOM 664 C CA . TYR A 1 86 ? 8.458 -5.809 -7.730 1.00 92.44 86 TYR A CA 1
ATOM 665 C C . TYR A 1 86 ? 9.096 -7.188 -7.558 1.00 92.44 86 TYR A C 1
ATOM 667 O O . TYR A 1 86 ? 8.933 -8.032 -8.438 1.00 92.44 86 TYR A O 1
ATOM 675 N N . GLU A 1 87 ? 9.792 -7.423 -6.446 1.00 92.94 87 GLU A N 1
ATOM 676 C CA . GLU A 1 87 ? 10.442 -8.706 -6.151 1.00 92.94 87 GLU A CA 1
ATOM 677 C C . GLU A 1 87 ? 9.430 -9.854 -6.037 1.00 92.94 87 GLU A C 1
ATOM 679 O O . GLU A 1 87 ? 9.670 -10.953 -6.535 1.00 92.94 87 GLU A O 1
ATOM 684 N N . GLU A 1 88 ? 8.272 -9.584 -5.434 1.00 92.69 88 GLU A N 1
ATOM 685 C CA . GLU A 1 88 ? 7.246 -10.587 -5.128 1.00 92.69 88 GLU A CA 1
ATOM 686 C C . GLU A 1 88 ? 6.102 -10.653 -6.161 1.00 92.69 88 GLU A C 1
ATOM 688 O O . GLU A 1 88 ? 5.100 -11.331 -5.918 1.00 92.69 88 GLU A O 1
ATOM 693 N N . ASP A 1 89 ? 6.211 -9.929 -7.286 1.00 91.75 89 ASP A N 1
ATOM 694 C CA . ASP A 1 89 ? 5.133 -9.722 -8.278 1.00 91.75 89 ASP A CA 1
ATOM 695 C C . ASP A 1 89 ? 3.786 -9.341 -7.622 1.00 91.75 89 ASP A C 1
ATOM 697 O O . ASP A 1 89 ? 2.697 -9.789 -7.998 1.00 91.75 89 ASP A O 1
ATOM 701 N N . ALA A 1 90 ? 3.861 -8.511 -6.580 1.00 95.19 90 ALA A N 1
ATOM 702 C CA . ALA A 1 90 ? 2.728 -8.106 -5.769 1.00 95.19 90 ALA A CA 1
ATOM 703 C C . ALA A 1 90 ? 2.141 -6.761 -6.225 1.00 95.19 90 ALA A C 1
ATOM 705 O O . ALA A 1 90 ? 2.755 -5.935 -6.907 1.00 95.19 90 ALA A O 1
ATOM 706 N N . LYS A 1 91 ? 0.892 -6.520 -5.831 1.00 96.25 91 LYS A N 1
ATOM 707 C CA . LYS A 1 91 ? 0.235 -5.215 -5.951 1.00 96.25 91 LYS A CA 1
ATOM 708 C C . LYS A 1 91 ? 0.381 -4.427 -4.658 1.00 96.25 91 LYS A C 1
ATOM 710 O O . LYS A 1 91 ? 0.528 -5.018 -3.602 1.00 96.25 91 LYS A O 1
ATOM 715 N N . VAL A 1 92 ? 0.287 -3.102 -4.724 1.00 97.69 92 VAL A N 1
ATOM 716 C CA . VAL A 1 92 ? 0.376 -2.224 -3.546 1.00 97.69 92 VAL A CA 1
ATOM 717 C C . VAL A 1 92 ? -0.969 -1.558 -3.301 1.00 97.69 92 VAL A C 1
ATOM 719 O O . VAL A 1 92 ? -1.427 -0.778 -4.138 1.00 97.69 92 VAL A O 1
ATOM 722 N N . LEU A 1 93 ? -1.604 -1.834 -2.166 1.00 98.12 93 LEU A N 1
ATOM 723 C CA . LEU A 1 93 ? -2.816 -1.144 -1.732 1.00 98.12 93 LEU A CA 1
ATOM 724 C C . LEU A 1 93 ? -2.433 0.197 -1.099 1.00 98.12 93 LEU A C 1
ATOM 726 O O . LEU A 1 93 ? -2.069 0.259 0.072 1.00 98.12 93 LEU A O 1
ATOM 730 N N . SER A 1 94 ? -2.495 1.267 -1.891 1.00 97.56 94 SER A N 1
ATOM 731 C CA . SER A 1 94 ? -2.159 2.627 -1.462 1.00 97.56 94 SER A CA 1
ATOM 732 C C . SER A 1 94 ? -2.852 3.654 -2.355 1.00 97.56 94 SER A C 1
ATOM 734 O O . SER A 1 94 ? -3.090 3.428 -3.547 1.00 97.56 94 SER A O 1
ATOM 736 N N . ASN A 1 95 ? -3.164 4.815 -1.789 1.00 96.44 95 ASN A N 1
ATOM 737 C CA . ASN A 1 95 ? -3.606 5.989 -2.532 1.00 96.44 95 ASN A CA 1
ATOM 738 C C . ASN A 1 95 ? -2.450 6.940 -2.882 1.00 96.44 95 ASN A C 1
ATOM 740 O O . ASN A 1 95 ? -2.673 7.893 -3.640 1.00 96.44 95 ASN A O 1
ATOM 744 N N . ASP A 1 96 ? -1.227 6.683 -2.399 1.00 94.62 96 ASP A N 1
ATOM 745 C CA . ASP A 1 96 ? -0.056 7.457 -2.808 1.00 94.62 96 ASP A CA 1
ATOM 746 C C . ASP A 1 96 ? 0.258 7.247 -4.297 1.00 94.62 96 ASP A C 1
ATOM 748 O O . ASP A 1 96 ? 0.070 6.182 -4.883 1.00 94.62 96 ASP A O 1
ATOM 752 N N . LYS A 1 97 ? 0.714 8.299 -4.970 1.00 92.38 97 LYS A N 1
ATOM 753 C CA . LYS A 1 97 ? 1.146 8.213 -6.364 1.00 92.38 97 LYS A CA 1
ATOM 754 C C . LYS A 1 97 ? 2.603 7.794 -6.517 1.00 92.38 97 LYS A C 1
ATOM 756 O O . LYS A 1 97 ? 2.961 7.502 -7.658 1.00 92.38 97 LYS A O 1
ATOM 761 N N . PHE A 1 98 ? 3.382 7.771 -5.434 1.00 93.69 98 PHE A N 1
ATOM 762 C CA . PHE A 1 98 ? 4.807 7.446 -5.412 1.00 9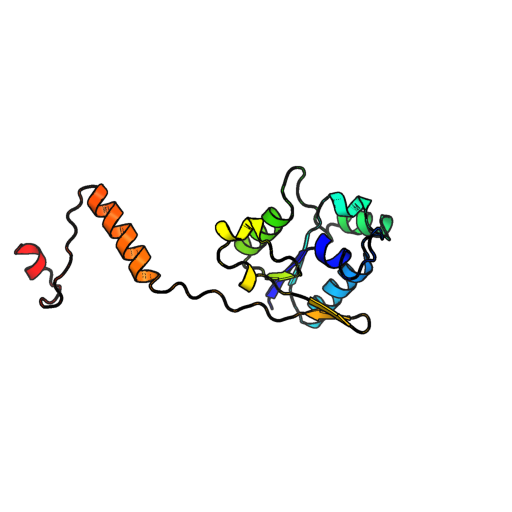3.69 98 PHE A CA 1
ATOM 763 C C . PHE A 1 98 ? 5.578 8.230 -6.481 1.00 93.69 98 PHE A C 1
ATOM 765 O O . PHE A 1 98 ? 6.322 7.681 -7.294 1.00 93.69 98 PHE A O 1
ATOM 772 N N . ARG A 1 99 ? 5.302 9.538 -6.563 1.00 90.81 99 ARG A N 1
ATOM 773 C CA . ARG A 1 99 ? 5.800 10.391 -7.656 1.00 90.81 99 ARG A CA 1
ATOM 774 C C . ARG A 1 99 ? 7.320 10.450 -7.689 1.00 90.81 99 ARG A C 1
ATOM 776 O O . ARG A 1 99 ? 7.886 10.469 -8.779 1.00 90.81 99 ARG A O 1
ATOM 783 N N . ASP A 1 100 ? 7.936 10.432 -6.516 1.00 92.00 100 ASP A N 1
ATOM 784 C CA . ASP A 1 100 ? 9.380 10.573 -6.350 1.00 92.00 100 ASP A CA 1
ATOM 785 C C . ASP A 1 100 ? 10.145 9.347 -6.872 1.00 92.00 100 ASP A C 1
ATOM 787 O O . ASP A 1 100 ? 11.296 9.473 -7.277 1.00 92.00 100 ASP A O 1
ATOM 791 N N . PHE A 1 101 ? 9.478 8.194 -6.993 1.00 92.94 101 PHE A N 1
ATOM 792 C CA . PHE A 1 101 ? 10.080 6.935 -7.446 1.00 92.94 101 PHE A CA 1
ATOM 793 C C . PHE A 1 101 ? 9.703 6.551 -8.885 1.00 92.94 101 PHE A C 1
ATOM 795 O O . PHE A 1 101 ? 10.072 5.490 -9.383 1.00 92.94 101 PHE A O 1
ATOM 802 N N . MET A 1 102 ? 8.979 7.413 -9.608 1.00 87.25 102 MET A N 1
ATOM 803 C CA . MET A 1 102 ? 8.520 7.117 -10.973 1.00 87.25 102 MET A CA 1
ATOM 804 C C . MET A 1 102 ? 9.643 6.872 -11.990 1.00 87.25 102 MET A C 1
ATOM 806 O O . MET A 1 102 ? 9.392 6.235 -13.014 1.00 87.25 102 MET A O 1
ATOM 810 N N . SER A 1 103 ? 10.839 7.421 -11.764 1.00 86.19 103 SER A N 1
ATOM 811 C CA . SER A 1 103 ? 12.000 7.190 -12.632 1.00 86.19 103 SER A CA 1
ATOM 812 C C . SER A 1 103 ? 12.611 5.806 -12.444 1.00 86.19 103 SER A C 1
ATOM 814 O O . SER A 1 103 ? 13.173 5.267 -13.391 1.00 86.19 103 SER A O 1
ATOM 816 N N . GLU A 1 104 ? 12.501 5.252 -11.240 1.00 88.81 104 GLU A N 1
ATOM 817 C CA . GLU A 1 104 ? 13.062 3.955 -10.862 1.00 88.81 104 GLU A CA 1
ATOM 818 C C . GLU A 1 104 ? 12.085 2.818 -11.169 1.00 88.81 104 GLU A C 1
ATOM 820 O O . GLU A 1 104 ? 12.468 1.787 -11.714 1.00 88.81 104 GLU A O 1
ATOM 825 N N . PHE A 1 105 ? 10.793 3.061 -10.947 1.00 87.56 105 PHE A N 1
ATOM 826 C CA . PHE A 1 105 ? 9.741 2.080 -11.170 1.00 87.56 105 PHE A CA 1
ATOM 827 C C . PHE A 1 105 ? 8.806 2.541 -12.308 1.00 87.56 105 PHE A C 1
ATOM 829 O O . PHE A 1 105 ? 7.845 3.291 -12.090 1.00 87.56 105 PHE A O 1
ATOM 836 N N . PRO A 1 106 ? 9.027 2.095 -13.557 1.00 73.44 106 PRO A N 1
ATOM 837 C CA . PRO A 1 106 ? 8.326 2.627 -14.731 1.00 73.44 106 PRO A CA 1
ATOM 838 C C . PRO A 1 106 ? 6.809 2.342 -14.755 1.00 73.44 106 PRO A C 1
ATOM 840 O O . PRO A 1 106 ? 6.056 3.054 -15.438 1.00 73.44 106 PRO A O 1
ATOM 843 N N . ASP A 1 107 ? 6.342 1.363 -13.970 1.00 85.31 107 ASP A N 1
ATOM 844 C CA . ASP A 1 107 ? 4.969 0.847 -13.984 1.00 85.31 107 ASP A CA 1
ATOM 845 C C . ASP A 1 107 ? 4.226 0.935 -12.633 1.00 85.31 107 ASP A C 1
ATOM 847 O O . ASP A 1 107 ? 3.219 0.248 -12.433 1.00 85.31 107 ASP A O 1
ATOM 851 N N . ILE A 1 108 ? 4.617 1.876 -11.754 1.00 89.50 108 ILE A N 1
ATOM 852 C CA . ILE A 1 108 ? 3.980 2.136 -10.435 1.00 89.50 108 ILE A CA 1
ATOM 853 C C . ILE A 1 108 ? 2.446 2.156 -10.498 1.00 89.50 108 ILE A C 1
ATOM 855 O O . ILE A 1 108 ? 1.739 1.612 -9.654 1.00 89.50 108 ILE A O 1
ATOM 859 N N . ASN A 1 109 ? 1.882 2.796 -11.522 1.00 88.50 109 ASN A N 1
ATOM 860 C CA . ASN A 1 109 ? 0.428 2.933 -11.616 1.00 88.50 109 ASN A CA 1
ATOM 861 C C . ASN A 1 109 ? -0.304 1.604 -11.871 1.00 88.50 109 ASN A C 1
ATOM 863 O O . ASN A 1 109 ? -1.521 1.549 -11.694 1.00 88.50 109 ASN A O 1
ATOM 867 N N . SER A 1 110 ? 0.407 0.583 -12.347 1.00 90.56 110 SER A N 1
ATOM 868 C CA . SER A 1 110 ? -0.140 -0.746 -12.618 1.00 90.56 110 SER A CA 1
ATOM 869 C C . SER A 1 110 ? 0.053 -1.734 -11.471 1.00 90.56 110 SER A C 1
ATOM 871 O O . SER A 1 110 ? -0.673 -2.727 -11.389 1.00 90.56 110 SER A O 1
ATOM 873 N N . ILE A 1 111 ? 1.000 -1.457 -10.574 1.00 93.00 111 ILE A N 1
ATOM 874 C CA . ILE A 1 111 ? 1.156 -2.188 -9.313 1.00 93.00 111 ILE A CA 1
ATOM 875 C C . ILE A 1 111 ? 0.235 -1.615 -8.232 1.00 93.00 111 ILE A C 1
ATOM 877 O O . ILE A 1 111 ? -0.280 -2.366 -7.414 1.00 93.00 111 ILE A O 1
ATOM 881 N N . ARG A 1 112 ? -0.053 -0.308 -8.260 1.00 95.88 112 ARG A N 1
ATOM 882 C CA . ARG A 1 112 ? -0.896 0.332 -7.250 1.00 95.88 112 ARG A CA 1
ATOM 883 C C . ARG A 1 112 ? -2.384 0.025 -7.432 1.00 95.88 112 ARG A C 1
ATOM 885 O O . ARG A 1 112 ? -2.970 0.338 -8.472 1.00 95.88 112 ARG A O 1
ATOM 892 N N . ILE A 1 113 ? -3.007 -0.461 -6.366 1.00 96.81 113 ILE A N 1
ATOM 893 C CA . ILE A 1 113 ? -4.449 -0.578 -6.160 1.00 96.81 113 ILE A CA 1
ATOM 894 C C . ILE A 1 113 ? -4.897 0.627 -5.313 1.00 96.81 113 ILE A C 1
ATOM 896 O O . ILE A 1 113 ? -4.592 0.680 -4.123 1.00 96.81 113 ILE A O 1
ATOM 900 N N . PRO A 1 114 ? -5.584 1.627 -5.899 1.00 97.12 114 PRO A N 1
ATOM 901 C CA . PRO A 1 114 ? -6.195 2.696 -5.112 1.00 97.12 114 PRO A CA 1
ATOM 902 C C . PRO A 1 114 ? -7.389 2.152 -4.321 1.00 97.12 114 PRO A C 1
ATOM 904 O O . PRO A 1 114 ? -7.968 1.142 -4.712 1.00 97.12 114 PRO A O 1
ATOM 907 N N . PHE A 1 115 ? -7.816 2.843 -3.268 1.00 97.38 115 PHE A N 1
ATOM 908 C CA . PHE A 1 115 ? -8.958 2.415 -2.455 1.00 97.38 115 PHE A CA 1
ATOM 909 C C . PHE A 1 115 ? -9.808 3.591 -1.971 1.00 97.38 115 PHE A C 1
ATOM 911 O O . PHE A 1 115 ? -9.379 4.746 -1.970 1.00 97.38 115 PHE A O 1
ATOM 918 N N . SER A 1 116 ? -11.023 3.283 -1.530 1.00 96.62 116 SER A N 1
ATOM 919 C CA . SER A 1 116 ? -11.900 4.208 -0.807 1.00 96.62 116 SER A CA 1
ATOM 920 C C . SER A 1 116 ? -12.506 3.510 0.406 1.00 96.62 116 SER A C 1
ATOM 922 O O . SER A 1 116 ? -12.535 2.284 0.443 1.00 96.62 116 SER A O 1
ATOM 924 N N . ILE A 1 117 ? -12.994 4.274 1.383 1.00 95.19 117 ILE A N 1
ATOM 925 C CA . ILE A 1 117 ? -13.769 3.730 2.505 1.00 95.19 117 ILE A CA 1
ATOM 926 C C . ILE A 1 117 ? -15.184 4.301 2.423 1.00 95.19 117 ILE A C 1
ATOM 928 O O . ILE A 1 117 ? -15.352 5.521 2.458 1.00 95.19 117 ILE A O 1
ATOM 932 N N . GLN A 1 118 ? -16.176 3.423 2.291 1.00 93.38 118 GLN A N 1
ATOM 933 C CA . GLN A 1 118 ? -17.602 3.745 2.180 1.00 93.38 118 GLN A CA 1
ATOM 934 C C . GLN A 1 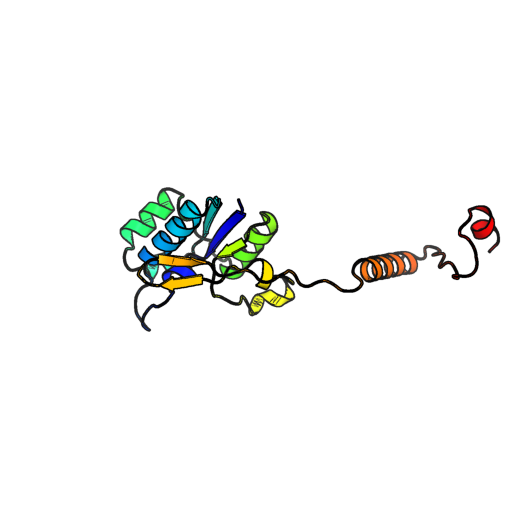118 ? -18.371 2.839 3.135 1.00 93.38 118 GLN A C 1
ATOM 936 O O . GLN A 1 118 ? -18.053 1.661 3.223 1.00 93.38 118 GLN A O 1
ATOM 941 N N . ASP A 1 119 ? -19.317 3.388 3.898 1.00 89.75 119 ASP A N 1
ATOM 942 C CA . ASP A 1 119 ? -20.160 2.619 4.829 1.00 89.75 119 ASP A CA 1
ATOM 943 C C . ASP A 1 119 ? -19.386 1.658 5.750 1.00 89.75 119 ASP A C 1
ATOM 945 O O . ASP A 1 119 ? -19.849 0.577 6.100 1.00 89.75 119 ASP A O 1
ATOM 949 N N . ASN A 1 120 ? -18.198 2.092 6.192 1.00 91.62 120 ASN A N 1
ATOM 950 C CA . ASN A 1 120 ? -17.296 1.310 7.038 1.00 91.62 120 ASN A CA 1
ATOM 951 C C . ASN A 1 120 ? -16.728 0.042 6.370 1.00 91.62 120 ASN A C 1
ATOM 953 O O . ASN A 1 120 ? -16.345 -0.898 7.062 1.00 91.62 120 ASN A O 1
ATOM 957 N N . GLU A 1 121 ? -16.618 0.045 5.048 1.00 94.06 121 GLU A N 1
ATOM 958 C CA . GLU A 1 121 ? -15.967 -0.991 4.252 1.00 94.06 121 GLU A CA 1
ATOM 959 C C . GLU A 1 121 ? -14.916 -0.365 3.338 1.00 94.06 121 GLU A C 1
ATOM 961 O O . GLU A 1 121 ? -15.096 0.737 2.810 1.00 94.06 121 GLU A O 1
ATOM 966 N N . LEU A 1 122 ? -13.785 -1.053 3.180 1.00 96.81 122 LEU A N 1
ATOM 967 C CA . LEU A 1 122 ? -12.762 -0.644 2.230 1.00 96.81 122 LEU A CA 1
ATOM 968 C C . LEU A 1 122 ? -13.088 -1.252 0.870 1.00 96.81 122 LEU A C 1
ATOM 970 O O . LEU A 1 122 ? -13.163 -2.464 0.723 1.00 96.81 122 LEU A O 1
ATOM 974 N N . VAL A 1 123 ? -13.248 -0.392 -0.130 1.00 96.69 123 VAL A N 1
ATOM 975 C CA . VAL A 1 123 ? -13.513 -0.790 -1.512 1.00 96.69 123 VAL A CA 1
ATOM 976 C C . VAL A 1 123 ? -12.250 -0.575 -2.331 1.00 96.69 123 VAL A C 1
ATOM 978 O O . VAL A 1 123 ? -11.779 0.562 -2.477 1.00 96.69 123 VAL A O 1
ATOM 981 N N . MET A 1 124 ? -11.717 -1.663 -2.886 1.00 95.75 124 MET A N 1
ATOM 982 C CA . MET A 1 124 ? -10.561 -1.628 -3.774 1.00 95.75 124 MET A CA 1
ATOM 983 C C . MET A 1 124 ? -10.948 -1.113 -5.163 1.00 95.75 124 MET A C 1
ATOM 985 O O . MET A 1 124 ? -11.944 -1.499 -5.775 1.00 95.75 1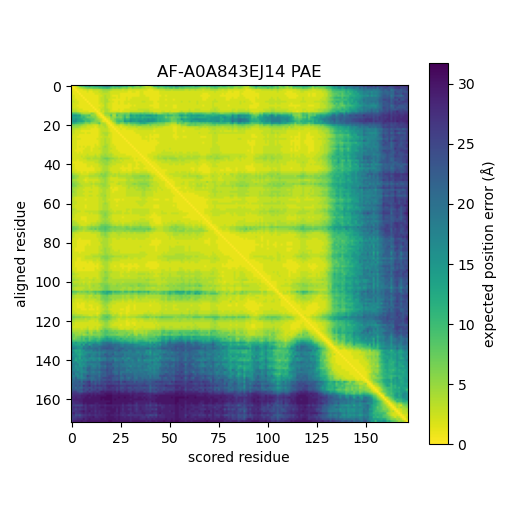24 MET A O 1
ATOM 989 N N . GLY A 1 125 ? -10.139 -0.198 -5.679 1.00 93.62 125 GLY A N 1
ATOM 990 C CA . GLY A 1 125 ? -10.217 0.276 -7.049 1.00 93.62 125 GLY A CA 1
ATOM 991 C C . GLY A 1 125 ? -9.466 -0.642 -8.011 1.00 93.62 125 GLY A C 1
ATOM 992 O O . GLY A 1 125 ? -8.827 -1.619 -7.637 1.00 93.62 125 GLY A O 1
ATOM 993 N N . LYS A 1 126 ? -9.500 -0.301 -9.301 1.00 89.94 126 LYS A N 1
ATOM 994 C CA . LYS A 1 126 ? -8.764 -1.053 -10.326 1.00 89.94 1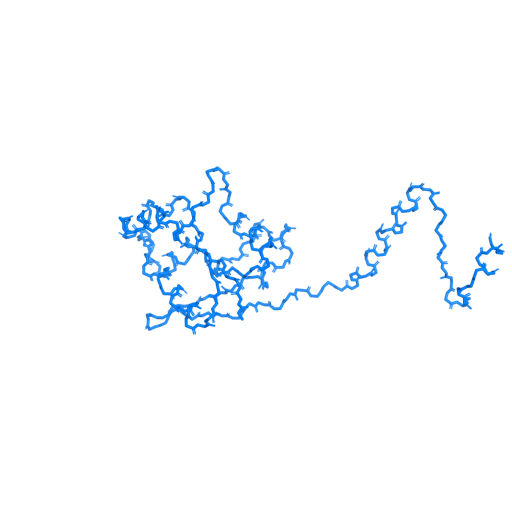26 LYS A CA 1
ATOM 995 C C . LYS A 1 126 ? -7.381 -0.450 -10.540 1.00 89.94 126 LYS A C 1
ATOM 997 O O . LYS A 1 126 ? -7.267 0.734 -10.868 1.00 89.94 126 LYS A O 1
ATOM 1002 N N . ALA A 1 127 ? -6.346 -1.281 -10.428 1.00 88.19 127 ALA A N 1
ATOM 1003 C CA . ALA A 1 127 ? -5.006 -0.926 -10.880 1.00 88.19 127 ALA A CA 1
ATOM 1004 C C . ALA A 1 127 ? -5.021 -0.575 -12.379 1.00 88.19 127 ALA A C 1
ATOM 1006 O O . ALA A 1 127 ? -5.818 -1.113 -13.161 1.00 88.19 127 ALA A O 1
ATOM 1007 N N . LYS A 1 128 ? -4.153 0.351 -12.807 1.00 87.00 128 LYS A N 1
ATOM 1008 C CA . LYS A 1 128 ? -4.066 0.687 -14.235 1.00 87.00 128 LYS A CA 1
ATOM 1009 C C . LYS A 1 128 ? -3.419 -0.461 -15.004 1.00 87.00 128 LYS A C 1
ATOM 1011 O O . LYS A 1 128 ? -2.669 -1.263 -14.463 1.00 87.00 128 LYS A O 1
ATOM 1016 N N . LYS A 1 129 ? -3.679 -0.523 -16.309 1.00 82.44 129 LYS A N 1
ATOM 1017 C CA . LYS A 1 129 ? -2.937 -1.440 -17.179 1.00 82.44 129 LYS A CA 1
ATOM 1018 C C . LYS A 1 129 ? -1.463 -1.000 -17.242 1.00 82.44 129 LYS A C 1
ATOM 1020 O O . LYS A 1 129 ? -1.236 0.215 -17.311 1.00 82.44 129 LYS A O 1
ATOM 1025 N N . PRO A 1 130 ? -0.500 -1.942 -17.248 1.00 80.12 130 PRO A N 1
ATOM 1026 C CA . PRO A 1 130 ? 0.910 -1.634 -17.476 1.00 80.12 130 PRO A CA 1
ATOM 1027 C C . PRO A 1 130 ? 1.083 -0.810 -18.746 1.00 80.12 130 PRO A C 1
ATOM 1029 O O . PRO A 1 130 ? 0.338 -0.988 -19.725 1.00 80.12 130 PRO A O 1
ATOM 1032 N N . LYS A 1 131 ? 2.043 0.114 -18.746 1.00 73.50 131 LYS A N 1
ATOM 1033 C CA . LYS A 1 131 ? 2.327 0.881 -19.954 1.00 73.50 131 LYS A CA 1
ATOM 1034 C C . LYS A 1 131 ? 2.922 -0.070 -20.986 1.00 73.50 131 LYS A C 1
ATOM 1036 O O . LYS A 1 131 ? 3.946 -0.702 -20.763 1.00 73.50 131 LYS A O 1
ATOM 1041 N N . LYS A 1 132 ? 2.307 -0.151 -22.169 1.00 69.50 132 LYS A N 1
ATOM 1042 C CA . LYS A 1 132 ? 2.943 -0.844 -23.295 1.00 69.50 132 LYS A CA 1
ATOM 1043 C C . LYS A 1 132 ? 4.199 -0.077 -23.695 1.00 69.50 132 LYS A C 1
ATOM 1045 O O . LYS A 1 132 ? 4.090 1.024 -24.238 1.00 69.50 132 LYS A O 1
ATOM 1050 N N . VAL A 1 133 ? 5.366 -0.680 -23.487 1.00 69.81 133 VAL A N 1
ATOM 1051 C CA . VAL A 1 133 ? 6.611 -0.194 -24.081 1.00 69.81 133 VAL A CA 1
ATOM 1052 C C . VAL A 1 133 ? 6.527 -0.440 -25.586 1.00 69.81 133 VAL A C 1
ATOM 1054 O O . VAL A 1 133 ? 6.568 -1.578 -26.058 1.00 69.81 133 VAL A O 1
ATOM 1057 N N . LYS A 1 134 ? 6.322 0.634 -26.354 1.00 70.56 134 LYS A N 1
ATOM 1058 C CA . LYS A 1 134 ? 6.330 0.552 -27.818 1.00 70.56 134 LYS A CA 1
ATOM 1059 C C . LYS A 1 134 ? 7.723 0.133 -28.273 1.00 70.56 134 LYS A C 1
ATOM 1061 O O . LYS A 1 134 ? 8.708 0.662 -27.771 1.00 70.56 134 LYS A O 1
ATOM 1066 N N . ASN A 1 135 ? 7.778 -0.777 -29.242 1.00 76.19 135 ASN A N 1
ATOM 1067 C CA . ASN A 1 135 ? 9.022 -1.216 -29.871 1.00 76.19 135 ASN A CA 1
ATOM 1068 C C . ASN A 1 135 ? 10.053 -1.809 -28.890 1.00 76.19 135 ASN A C 1
ATOM 1070 O O . ASN A 1 135 ? 11.241 -1.744 -29.167 1.00 76.19 135 ASN A O 1
ATOM 1074 N N . LEU A 1 136 ? 9.621 -2.415 -27.772 1.00 77.94 136 LEU A N 1
ATOM 1075 C CA . LEU A 1 136 ? 10.524 -3.004 -26.768 1.00 77.94 136 LEU A CA 1
ATOM 1076 C C . LEU A 1 136 ? 11.582 -3.925 -27.395 1.00 77.94 136 LEU A C 1
ATOM 1078 O O . LEU A 1 136 ? 12.765 -3.769 -27.124 1.00 77.94 136 LEU A O 1
ATOM 1082 N N . LEU A 1 137 ? 11.157 -4.837 -28.276 1.00 78.50 137 LEU A N 1
ATOM 1083 C CA . LEU A 1 137 ? 12.070 -5.745 -28.975 1.00 78.50 137 LEU A CA 1
ATOM 1084 C C . LEU A 1 137 ? 13.064 -4.990 -29.858 1.00 78.50 137 LEU A C 1
ATOM 1086 O O . LEU A 1 137 ? 14.245 -5.306 -29.828 1.00 78.50 137 LEU A O 1
ATOM 1090 N N . GLN A 1 138 ? 12.604 -3.976 -30.595 1.00 76.94 138 GLN A N 1
ATOM 1091 C CA . GLN A 1 138 ? 13.485 -3.157 -31.425 1.00 76.94 138 GLN A CA 1
ATOM 1092 C C . GLN A 1 138 ? 14.520 -2.432 -30.565 1.00 76.94 138 GLN A C 1
ATOM 1094 O O . GLN A 1 138 ? 15.696 -2.481 -30.885 1.00 76.94 138 GLN A O 1
ATOM 1099 N N . ASN A 1 139 ? 14.103 -1.836 -29.444 1.00 80.56 139 ASN A N 1
ATOM 1100 C CA . ASN A 1 139 ? 15.002 -1.110 -28.549 1.00 80.56 139 ASN A CA 1
ATOM 1101 C C . ASN A 1 139 ? 16.064 -2.042 -27.943 1.00 80.56 139 ASN A C 1
ATOM 1103 O O . ASN A 1 139 ? 17.241 -1.697 -27.949 1.00 80.56 139 ASN A O 1
ATOM 1107 N N . ILE A 1 140 ? 15.668 -3.237 -27.481 1.00 83.56 140 ILE A N 1
ATOM 1108 C CA . ILE A 1 140 ? 16.602 -4.252 -26.962 1.00 83.56 140 ILE A CA 1
ATOM 1109 C C . ILE A 1 140 ? 17.572 -4.700 -28.061 1.00 83.56 140 ILE A C 1
ATOM 1111 O O . ILE A 1 140 ? 18.776 -4.819 -27.819 1.00 83.56 140 ILE A O 1
ATOM 1115 N N . CYS A 1 141 ? 17.068 -4.947 -29.274 1.00 80.56 141 CYS A N 1
ATOM 1116 C CA . CYS A 1 141 ? 17.905 -5.298 -30.415 1.00 80.56 141 CYS A CA 1
ATOM 1117 C C . CYS A 1 141 ? 18.902 -4.181 -30.735 1.00 80.56 141 CYS A C 1
ATOM 1119 O O . CYS A 1 141 ? 20.089 -4.461 -30.849 1.00 80.56 141 CYS A O 1
ATOM 1121 N N . ASP A 1 142 ? 18.454 -2.931 -30.830 1.00 83.44 142 ASP A N 1
ATOM 1122 C CA . ASP A 1 142 ? 19.303 -1.785 -31.160 1.00 83.44 142 ASP A CA 1
ATOM 1123 C C . ASP A 1 142 ? 20.384 -1.559 -30.095 1.00 83.44 142 ASP A C 1
ATOM 1125 O O . ASP A 1 142 ? 21.547 -1.336 -30.431 1.00 83.44 142 ASP A O 1
ATOM 1129 N N . GLU A 1 143 ? 20.039 -1.673 -28.812 1.00 87.19 143 GLU A N 1
ATOM 1130 C CA . GLU A 1 143 ? 20.992 -1.567 -27.704 1.00 87.19 143 GLU A CA 1
ATOM 1131 C C . GLU A 1 143 ? 22.042 -2.686 -27.752 1.00 87.19 143 GLU A C 1
ATOM 1133 O O . GLU A 1 143 ? 23.243 -2.412 -27.714 1.00 87.19 143 GLU A O 1
ATOM 1138 N N . THR A 1 144 ? 21.605 -3.931 -27.966 1.00 85.44 144 THR A N 1
ATOM 1139 C CA . THR A 1 144 ? 22.506 -5.083 -28.128 1.00 85.44 144 THR A CA 1
ATOM 1140 C C . THR A 1 144 ? 23.431 -4.904 -29.335 1.00 85.44 144 THR A C 1
ATOM 1142 O O . THR A 1 144 ? 24.633 -5.161 -29.251 1.00 85.44 144 THR A O 1
ATOM 1145 N N . LEU A 1 145 ? 22.901 -4.435 -30.469 1.00 83.19 145 LEU A N 1
ATOM 1146 C CA . LEU A 1 145 ? 23.685 -4.172 -31.676 1.00 83.19 145 LEU A CA 1
ATOM 1147 C C . LEU A 1 145 ? 24.734 -3.081 -31.436 1.00 83.19 145 LEU A C 1
ATOM 1149 O O . LEU A 1 145 ? 25.892 -3.263 -31.810 1.00 83.19 145 LEU A O 1
ATOM 1153 N N . ASN A 1 146 ? 24.361 -1.990 -30.763 1.00 83.19 146 ASN A N 1
ATOM 1154 C CA . ASN A 1 146 ? 25.284 -0.912 -30.409 1.00 83.19 146 ASN A CA 1
ATOM 1155 C C . ASN A 1 146 ? 26.420 -1.403 -29.496 1.00 83.19 146 ASN A C 1
ATOM 1157 O O . ASN A 1 146 ? 27.573 -0.997 -29.663 1.00 83.19 146 ASN A O 1
ATOM 1161 N N . GLU A 1 147 ? 26.133 -2.288 -28.538 1.00 86.00 147 GLU A N 1
ATOM 1162 C CA . GLU A 1 147 ? 27.172 -2.905 -27.707 1.00 86.00 147 GLU A CA 1
ATOM 1163 C C . GLU A 1 147 ? 28.128 -3.794 -28.510 1.00 86.00 147 GLU A C 1
ATOM 1165 O O . GLU A 1 147 ? 29.344 -3.750 -28.292 1.00 86.00 147 GLU A O 1
ATOM 1170 N N . LEU A 1 148 ? 27.605 -4.594 -29.442 1.00 83.31 148 LEU A N 1
ATOM 1171 C CA . LEU A 1 148 ? 28.414 -5.449 -30.314 1.00 83.31 148 LEU A CA 1
ATOM 1172 C C . LEU A 1 148 ? 29.330 -4.612 -31.220 1.00 83.31 148 LEU A C 1
ATOM 1174 O O . LEU A 1 148 ? 30.530 -4.886 -31.305 1.00 83.31 148 LEU A O 1
ATOM 1178 N N . GLU A 1 149 ? 28.801 -3.542 -31.818 1.00 79.00 149 GLU A N 1
ATOM 1179 C CA . GLU A 1 149 ? 29.580 -2.592 -32.621 1.00 79.00 149 GLU A CA 1
ATOM 1180 C C . GLU A 1 149 ? 30.684 -1.921 -31.787 1.00 79.00 149 GLU A C 1
ATOM 1182 O O . GLU A 1 149 ? 31.840 -1.861 -32.215 1.00 79.00 149 GLU A O 1
ATOM 1187 N N . ARG A 1 150 ? 30.380 -1.489 -30.553 1.00 82.38 150 ARG A N 1
ATOM 1188 C CA . ARG A 1 150 ? 31.373 -0.929 -29.612 1.00 82.38 150 ARG A CA 1
ATOM 1189 C C . ARG A 1 150 ? 32.500 -1.903 -29.285 1.00 82.38 150 ARG A C 1
ATOM 1191 O O . ARG A 1 150 ? 33.655 -1.491 -29.182 1.00 82.38 150 ARG A O 1
ATOM 1198 N N . LYS A 1 151 ? 32.189 -3.194 -29.157 1.00 87.38 151 LYS A N 1
ATOM 1199 C CA . LYS A 1 151 ? 33.183 -4.259 -28.946 1.00 87.38 151 LYS A CA 1
ATOM 1200 C C . LYS A 1 151 ? 33.975 -4.593 -30.220 1.00 87.38 151 LYS A C 1
ATOM 1202 O O . LYS A 1 151 ? 34.818 -5.486 -30.177 1.00 87.38 151 LYS A O 1
ATOM 1207 N N . ARG A 1 152 ? 33.751 -3.867 -31.326 1.00 79.06 152 ARG A N 1
ATOM 1208 C CA . ARG A 1 152 ? 34.344 -4.077 -32.660 1.00 79.06 152 ARG A CA 1
ATOM 1209 C C . ARG A 1 152 ? 33.992 -5.430 -33.278 1.00 79.06 152 ARG A C 1
ATOM 1211 O O . ARG A 1 152 ? 34.758 -5.962 -34.079 1.00 79.06 152 ARG A O 1
ATOM 1218 N N . TRP A 1 153 ? 32.847 -5.995 -32.907 1.00 70.25 153 TRP A N 1
ATOM 1219 C CA . TRP A 1 153 ? 32.330 -7.187 -33.568 1.00 70.25 153 TRP A CA 1
ATOM 1220 C C . TRP A 1 153 ? 31.722 -6.780 -34.908 1.00 70.25 153 TRP A C 1
ATOM 1222 O O . TRP A 1 153 ? 31.092 -5.728 -35.023 1.00 70.25 153 TRP A O 1
ATOM 1232 N N . VAL A 1 154 ? 31.916 -7.610 -35.933 1.00 67.75 154 VAL A N 1
ATOM 1233 C CA . VAL A 1 154 ? 31.294 -7.386 -37.240 1.00 67.75 154 VAL A CA 1
ATOM 1234 C C . VAL A 1 154 ? 29.812 -7.720 -37.116 1.00 67.75 154 VAL A C 1
ATOM 1236 O O . VAL A 1 154 ? 29.442 -8.872 -36.890 1.00 67.75 154 VAL A O 1
ATOM 1239 N N . VAL A 1 155 ? 28.965 -6.702 -37.243 1.00 62.31 155 VAL A N 1
ATOM 1240 C CA . VAL A 1 155 ? 27.509 -6.840 -37.193 1.00 62.31 155 VAL A CA 1
ATOM 1241 C C . VAL A 1 155 ? 26.957 -6.834 -38.614 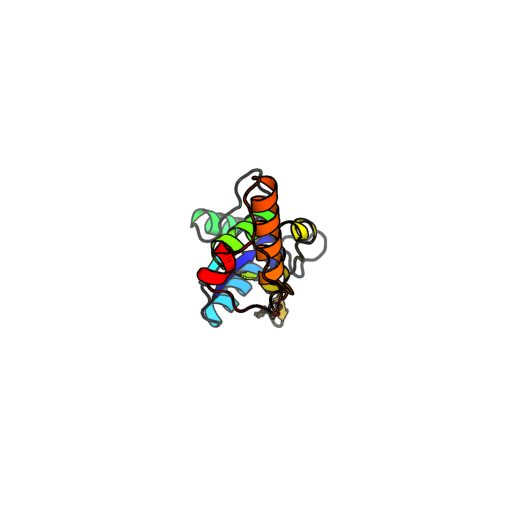1.00 62.31 155 VAL A C 1
ATOM 1243 O O . VAL A 1 155 ? 27.100 -5.855 -39.344 1.00 62.31 155 VAL A O 1
ATOM 1246 N N . TYR A 1 156 ? 26.278 -7.914 -38.999 1.00 67.44 156 TYR A N 1
ATOM 1247 C CA . TYR A 1 156 ? 25.607 -8.011 -40.294 1.00 67.44 156 TYR A CA 1
ATOM 1248 C C . TYR A 1 156 ? 24.179 -7.470 -40.190 1.00 67.44 156 TYR A C 1
ATOM 1250 O O . TYR A 1 156 ? 23.304 -8.109 -39.605 1.00 67.44 156 TYR A O 1
ATOM 1258 N N . LYS A 1 157 ? 23.927 -6.302 -40.787 1.00 64.50 157 LYS A N 1
ATOM 1259 C CA . LYS A 1 157 ? 22.577 -5.744 -40.953 1.00 64.50 157 LYS A CA 1
ATOM 1260 C C . LYS A 1 157 ? 22.060 -6.176 -42.323 1.00 64.50 157 LYS A C 1
ATOM 1262 O O . LYS A 1 157 ? 22.506 -5.661 -43.344 1.00 64.50 157 LYS A O 1
ATOM 1267 N N . GLY A 1 158 ? 21.182 -7.178 -42.361 1.00 58.25 158 GLY A N 1
ATOM 1268 C CA . GLY A 1 158 ? 20.617 -7.661 -43.622 1.00 58.25 158 GLY A CA 1
ATOM 1269 C C . GLY A 1 158 ? 19.843 -6.550 -44.336 1.00 58.25 158 GLY A C 1
ATOM 1270 O O . GLY A 1 158 ? 18.980 -5.921 -43.731 1.00 58.25 158 GLY A O 1
ATOM 1271 N N . GLN A 1 159 ? 20.132 -6.305 -45.616 1.00 54.81 159 GLN A N 1
ATOM 1272 C CA . GLN A 1 159 ? 19.245 -5.506 -46.464 1.00 54.81 159 GLN A CA 1
ATOM 1273 C C . GLN A 1 159 ? 18.003 -6.342 -46.807 1.00 54.81 159 GLN A C 1
ATOM 1275 O O . GLN A 1 159 ? 18.134 -7.518 -47.159 1.00 54.81 159 GLN A O 1
ATOM 1280 N N . GLU A 1 160 ? 16.811 -5.738 -46.716 1.00 55.19 160 GLU A N 1
ATOM 1281 C CA . GLU A 1 160 ? 15.491 -6.392 -46.859 1.00 55.19 160 GLU A CA 1
ATOM 1282 C C . GLU A 1 160 ? 15.307 -7.210 -48.155 1.00 55.19 160 GLU A C 1
ATOM 1284 O O . GLU A 1 160 ? 14.399 -8.031 -48.258 1.00 55.19 160 GLU A O 1
ATOM 1289 N N . THR A 1 161 ? 16.175 -7.031 -49.151 1.00 54.56 161 THR A N 1
ATOM 1290 C CA . THR A 1 161 ? 16.074 -7.652 -50.477 1.00 54.56 161 THR A CA 1
ATOM 1291 C C . THR A 1 161 ? 16.769 -9.010 -50.603 1.00 54.56 161 THR A C 1
ATOM 1293 O O . THR A 1 161 ? 16.530 -9.725 -51.577 1.00 54.56 161 THR A O 1
ATOM 1296 N N . THR A 1 162 ? 17.594 -9.420 -49.635 1.00 55.56 162 THR A N 1
ATOM 1297 C CA . THR A 1 162 ? 18.342 -10.689 -49.700 1.00 55.56 162 THR A CA 1
ATOM 1298 C C . THR A 1 162 ? 17.956 -11.637 -48.576 1.00 55.56 162 THR A C 1
ATOM 1300 O O . THR A 1 162 ? 18.141 -11.338 -47.400 1.00 55.56 162 THR A O 1
ATOM 1303 N N . LYS A 1 163 ? 17.467 -12.834 -48.939 1.00 53.19 163 LYS A N 1
ATOM 1304 C CA . LYS A 1 163 ? 17.210 -13.910 -47.972 1.00 53.19 163 LYS A CA 1
ATOM 1305 C C . LYS A 1 163 ? 18.472 -14.200 -47.160 1.00 53.19 163 LYS A C 1
ATOM 1307 O O . LYS A 1 163 ? 19.532 -14.482 -47.729 1.00 53.19 163 LYS A O 1
ATOM 1312 N N . PHE A 1 164 ? 18.321 -14.186 -45.840 1.00 56.78 164 PHE A N 1
ATOM 1313 C CA . PHE A 1 164 ? 19.371 -14.555 -44.903 1.00 56.78 164 PHE A CA 1
ATOM 1314 C C . PHE A 1 164 ? 19.684 -16.047 -45.073 1.00 56.78 164 PHE A C 1
ATOM 1316 O O . PHE A 1 164 ? 18.892 -16.911 -44.702 1.00 56.78 164 PHE A O 1
ATOM 1323 N N . THR A 1 165 ? 20.811 -16.355 -45.714 1.00 66.50 165 THR A N 1
ATOM 1324 C CA . THR A 1 165 ? 21.310 -17.724 -45.879 1.00 66.50 165 THR A CA 1
ATOM 1325 C C . THR A 1 165 ? 22.801 -17.754 -45.546 1.00 66.50 165 THR A C 1
ATOM 1327 O O . THR A 1 165 ? 23.491 -16.771 -45.837 1.00 66.50 165 THR A O 1
ATOM 1330 N N . PRO A 1 166 ? 23.333 -18.863 -44.993 1.00 58.75 166 PRO A N 1
ATOM 1331 C CA . PRO A 1 166 ? 24.763 -18.985 -44.688 1.00 58.75 166 PRO A CA 1
ATOM 1332 C C . PRO A 1 166 ? 25.663 -18.671 -45.894 1.00 58.75 166 PRO A C 1
ATOM 1334 O O . PRO A 1 166 ? 26.734 -18.090 -45.752 1.00 58.75 166 PRO A O 1
ATOM 1337 N N . LEU A 1 167 ? 25.184 -18.996 -47.099 1.00 60.28 167 LEU A N 1
ATOM 1338 C CA . LEU A 1 167 ? 25.885 -18.769 -48.360 1.00 60.28 167 LEU A CA 1
ATOM 1339 C C . LEU A 1 167 ? 25.977 -17.284 -48.756 1.00 60.28 167 LEU A C 1
ATOM 1341 O O . LEU A 1 167 ? 26.911 -16.903 -49.454 1.00 60.28 167 LEU A O 1
ATOM 1345 N N . ASN A 1 168 ? 25.012 -16.458 -48.341 1.00 60.16 168 ASN A N 1
ATOM 1346 C CA . ASN A 1 168 ? 24.988 -15.022 -48.639 1.00 60.16 168 ASN A CA 1
ATOM 1347 C C . ASN A 1 168 ? 25.826 -14.214 -47.642 1.00 60.16 168 ASN A C 1
ATOM 1349 O O . ASN A 1 168 ? 26.420 -13.216 -48.032 1.00 60.16 168 ASN A O 1
ATOM 1353 N N . VAL A 1 169 ? 25.916 -14.667 -46.387 1.00 60.66 169 VAL A N 1
ATOM 1354 C CA . VAL A 1 169 ? 26.756 -14.039 -45.349 1.00 60.66 169 VAL A CA 1
ATOM 1355 C C . VAL A 1 169 ? 28.246 -14.204 -45.662 1.00 60.66 169 VAL A C 1
ATOM 1357 O O . VAL A 1 169 ? 29.022 -13.297 -45.417 1.00 60.66 169 VAL A O 1
ATOM 1360 N N . ALA A 1 170 ? 28.649 -15.328 -46.260 1.00 57.31 170 ALA A N 1
ATOM 1361 C CA . ALA A 1 170 ? 30.049 -15.604 -46.598 1.00 57.31 170 ALA A CA 1
ATOM 1362 C C . ALA A 1 170 ? 30.564 -14.900 -47.876 1.00 57.31 170 ALA A C 1
ATOM 1364 O O . ALA A 1 170 ? 31.713 -15.111 -48.260 1.00 57.31 170 ALA A O 1
ATOM 1365 N N . LYS A 1 171 ? 29.717 -14.138 -48.585 1.00 54.22 171 LYS A N 1
ATOM 1366 C CA . LYS A 1 171 ? 30.037 -13.508 -49.884 1.00 54.22 171 LYS A CA 1
ATOM 1367 C C . LYS A 1 171 ? 30.249 -11.986 -49.819 1.00 54.22 171 LYS A C 1
ATOM 1369 O O . LYS A 1 171 ? 30.508 -11.396 -50.867 1.00 54.22 171 LYS A O 1
ATOM 1374 N N . GLN A 1 172 ? 30.129 -11.370 -48.642 1.00 52.00 172 GLN A N 1
ATOM 1375 C CA . GLN A 1 172 ? 30.449 -9.960 -48.368 1.00 52.00 172 GLN A CA 1
ATOM 1376 C C . GLN A 1 172 ? 31.572 -9.881 -47.340 1.00 52.00 172 GLN A C 1
ATOM 1378 O O . GLN A 1 172 ? 32.378 -8.934 -47.457 1.00 52.00 172 GLN A O 1
#

Solvent-accessible surface area (backbone atoms only — not comparable to full-atom values): 9958 Å² total; per-residue (Å²): 119,51,46,33,36,34,36,39,49,56,41,16,46,55,93,47,58,91,92,54,52,23,36,60,66,43,44,53,28,47,51,52,41,34,55,76,70,53,35,49,72,47,39,42,27,44,68,67,44,68,78,43,37,66,54,42,69,62,50,52,48,37,38,76,72,66,64,33,45,63,50,62,89,93,61,57,50,70,57,54,55,50,53,52,24,63,78,66,73,23,29,34,44,32,76,73,80,60,71,91,47,44,87,80,41,87,46,55,61,35,34,29,25,33,66,49,76,54,97,89,37,45,47,78,48,78,45,44,77,66,76,80,68,78,59,52,69,56,53,54,49,52,53,52,50,52,52,39,49,73,72,68,45,90,78,86,78,80,59,96,86,56,80,92,42,79,75,59,66,76,73,116

Secondary structure (DSSP, 8-state):
--EEEEEHHHHHHTTPPTTPPB-HHHHHHHHHHHHHTT-EEEEEE-GGGGGSBS-HHHHHHHHHTTSSEEPPTTS-HHHHHHHHHHHTT-EEE-S---GGGTTT-TTHHHHEE-EEEETTEEEE-PPPPPP--TTHHHHHHHHHHHHHHHTT-------TTS---HHHHTT-

pLDDT: mean 87.39, std 12.25, range [52.0, 98.12]

Mean predicted aligned error: 9.78 Å

Foldseek 3Di:
DAEEEEAQQQQQCPPDDVVAAREPLSVVLVVVVCVVVVYHYAYEYEPCNLVRHPPNPVVVVCCVVRRYPYDDPPDDRLVVSVVVCVVVVHAYAHPDPSVVCCVVPVFNQQSYWYWDADPSHIDTHHRDDGDPPPCPVVVVVVVVVVVCVVVVHDDDDDDPPDDDDPVVVVPD

Nearest PDB structures (foldseek):
  7ndk-assembly1_A  TM=8.493E-01  e=4.242E-08  Mus musculus
  3k32-assembly2_C  TM=3.641E-01  e=6.025E-02  Methanocaldococcus jannaschii
  1yac-assembly1_A  TM=4.797E-01  e=5.680E-01  Escherichia coli
  1dbp-assembly1_A  TM=4.104E-01  e=2.468E-01  Escherichia coli
  8ri0-assembly1_B  TM=3.791E-01  e=7.865E+00  Calditerrivibrio nitroreducens DSM 19672

Radius of gyration: 23.79 Å; Cα contacts (8 Å, |Δi|>4): 226; chains: 1; bounding box: 54×36×73 Å